Protein AF-A0A351T4J6-F1 (afdb_monomer_lite)

pLDDT: mean 90.85, std 7.11, range [52.94, 97.44]

Secondary structure (DSSP, 8-state):
-PPPEEEEESS--SS-SS-HHHHHHHHT--S-TTHHHHHHHHHHHHHHHHHHH-S-SS---EEEEESS--SSGGGPEEESSSSP------EEE-TT--EEE--GGGEEEEE-SS-EEEEEPTT----

Foldseek 3Di:
DDWDKDKFFPDDFPDFLADLVRQCVVVVHPDCPCVVVSVVVRVVVQVVVCVVLQARSGDTDMDMGTPDFDPPPQRKDWDTHPQDDDDPWDWDQDPVRDTDTDDPVQWDWDRDRSIIMIGGDPPRDDD

Radius of gyration: 19.21 Å; chains: 1; bounding box: 44×27×54 Å

Sequence (127 aa):
MPINYSLKPLTPPVAEPVSEADAMAHLRLETSGESALIARLITVARMQAETWTGRALITQSWRWSLDRWPAGRAGILTIPKPPLQSVDQILLFDGQGQAAVWDQQNYEVDAGNDSARLIPRTGVLPP

Structure (mmCIF, N/CA/C/O backbone):
data_AF-A0A351T4J6-F1
#
_entry.id   AF-A0A351T4J6-F1
#
loop_
_atom_site.group_PDB
_atom_site.id
_atom_site.type_symbol
_atom_site.label_atom_id
_atom_site.label_alt_id
_atom_site.label_comp_id
_atom_site.label_asym_id
_atom_site.label_entity_id
_atom_site.label_seq_id
_atom_site.pdbx_PDB_ins_code
_atom_site.Cartn_x
_atom_site.Cartn_y
_atom_site.Cartn_z
_atom_site.occupancy
_atom_site.B_iso_or_equiv
_atom_site.auth_seq_id
_atom_site.auth_comp_id
_atom_site.auth_asym_id
_atom_site.auth_atom_id
_atom_site.pdbx_PDB_model_num
ATOM 1 N N . MET A 1 1 ? -0.025 9.372 -23.489 1.00 52.94 1 MET A N 1
ATOM 2 C CA . MET A 1 1 ? -1.173 8.522 -23.102 1.00 52.94 1 MET A CA 1
ATOM 3 C C . MET A 1 1 ? -0.935 8.026 -21.681 1.00 52.94 1 MET A C 1
ATOM 5 O O . MET A 1 1 ? 0.195 7.614 -21.426 1.00 52.94 1 MET A O 1
ATOM 9 N N . PRO A 1 2 ? -1.913 8.106 -20.760 1.00 65.81 2 PRO A N 1
ATOM 10 C CA . PRO A 1 2 ? -1.756 7.552 -19.416 1.00 65.81 2 PRO A CA 1
ATOM 11 C C . PRO A 1 2 ? -1.527 6.036 -19.489 1.00 65.81 2 PRO A C 1
ATOM 13 O O . PRO A 1 2 ? -1.957 5.378 -20.439 1.00 65.81 2 PRO A O 1
ATOM 16 N N . ILE A 1 3 ? -0.775 5.501 -18.531 1.00 77.94 3 ILE A N 1
ATOM 17 C CA . ILE A 1 3 ? -0.538 4.061 -18.409 1.00 77.94 3 ILE A CA 1
ATOM 18 C C . ILE A 1 3 ? -1.662 3.511 -17.553 1.00 77.94 3 ILE A C 1
ATOM 20 O O . ILE A 1 3 ? -1.858 3.960 -16.424 1.00 77.94 3 ILE A O 1
ATOM 24 N N . ASN A 1 4 ? -2.405 2.567 -18.113 1.00 88.62 4 ASN A N 1
ATOM 25 C CA . ASN A 1 4 ? -3.398 1.825 -17.364 1.00 88.62 4 ASN A CA 1
ATOM 26 C C . ASN A 1 4 ? -2.680 0.908 -16.374 1.00 88.62 4 ASN A C 1
ATOM 28 O O . ASN A 1 4 ? -1.681 0.263 -16.707 1.00 88.62 4 ASN A O 1
ATOM 32 N N . TYR A 1 5 ? -3.185 0.883 -15.147 1.00 92.19 5 TYR A N 1
ATOM 33 C CA . TYR A 1 5 ? -2.663 0.033 -14.094 1.00 92.19 5 TYR A CA 1
ATOM 34 C C . TYR A 1 5 ? -3.797 -0.464 -13.208 1.00 92.19 5 TYR A C 1
ATOM 36 O O . TYR A 1 5 ? -4.858 0.156 -13.116 1.00 92.19 5 TYR A O 1
ATOM 44 N N . SER A 1 6 ? -3.553 -1.571 -12.517 1.00 94.69 6 SER A N 1
ATOM 45 C CA . SER A 1 6 ? -4.419 -2.058 -11.448 1.00 94.69 6 SER A CA 1
ATOM 46 C C . SER A 1 6 ? -3.620 -2.224 -10.163 1.00 94.69 6 SER A C 1
ATOM 48 O O . SER A 1 6 ? -2.433 -2.550 -10.187 1.00 94.69 6 SER A O 1
ATOM 50 N N . LEU A 1 7 ? -4.273 -1.967 -9.033 1.00 94.62 7 LEU A N 1
ATOM 51 C CA . LEU A 1 7 ? -3.693 -2.111 -7.706 1.00 94.62 7 LEU A CA 1
ATOM 52 C C . LEU A 1 7 ? -4.629 -2.982 -6.870 1.00 94.62 7 LEU A C 1
ATOM 54 O O . LEU A 1 7 ? -5.804 -2.649 -6.715 1.00 94.62 7 LEU A O 1
ATOM 58 N N . LYS A 1 8 ? -4.129 -4.115 -6.373 1.00 94.88 8 LYS A N 1
ATOM 59 C CA . LYS A 1 8 ? -4.925 -5.092 -5.619 1.00 94.88 8 LYS A CA 1
ATOM 60 C C . LYS A 1 8 ? -4.201 -5.497 -4.336 1.00 94.88 8 LYS A C 1
ATOM 62 O O . LYS A 1 8 ? -3.023 -5.846 -4.421 1.00 94.88 8 LYS A O 1
ATOM 67 N N . PRO A 1 9 ? -4.862 -5.480 -3.169 1.00 93.44 9 PRO A N 1
ATOM 68 C CA . PRO A 1 9 ? -4.249 -5.990 -1.951 1.00 93.44 9 PRO A CA 1
ATOM 69 C C . PRO A 1 9 ? -4.089 -7.509 -2.080 1.00 93.44 9 PRO A C 1
ATOM 71 O O . PRO A 1 9 ? -4.979 -8.186 -2.597 1.00 93.44 9 PRO A O 1
ATOM 74 N N . LEU A 1 10 ? -2.946 -8.040 -1.650 1.00 95.12 10 LEU A N 1
ATOM 75 C CA . LEU A 1 10 ? -2.710 -9.487 -1.621 1.00 95.12 10 LEU A CA 1
ATOM 76 C C . LEU A 1 10 ? -3.350 -10.126 -0.389 1.00 95.12 10 LEU A C 1
ATOM 78 O O . LEU A 1 10 ? -3.869 -11.237 -0.467 1.00 95.12 10 LEU A O 1
ATOM 82 N N . THR A 1 11 ? -3.340 -9.403 0.728 1.00 88.81 11 THR A N 1
ATOM 83 C CA . THR A 1 11 ? -3.952 -9.807 1.990 1.00 88.81 11 THR A CA 1
ATOM 84 C C . THR A 1 11 ? -4.737 -8.642 2.600 1.00 88.81 11 THR A C 1
ATOM 86 O O . THR A 1 11 ? -4.412 -7.475 2.354 1.00 88.81 11 THR A O 1
ATOM 89 N N . PRO A 1 12 ? -5.787 -8.924 3.391 1.00 86.06 12 PRO A N 1
ATOM 90 C CA . PRO A 1 12 ? -6.426 -7.907 4.219 1.00 86.06 12 PRO A CA 1
ATOM 91 C C . PRO A 1 12 ? -5.425 -7.314 5.228 1.00 86.06 12 PRO A C 1
ATOM 93 O O . PRO A 1 12 ? -4.468 -7.996 5.604 1.00 86.06 12 PRO A O 1
ATOM 96 N N . PRO A 1 13 ? -5.634 -6.072 5.704 1.00 89.81 13 PRO A N 1
ATOM 97 C CA . PRO A 1 13 ? -4.839 -5.553 6.810 1.00 89.81 13 PRO A CA 1
ATOM 98 C C . PRO A 1 13 ? -5.053 -6.411 8.061 1.00 89.81 13 PRO A C 1
ATOM 100 O O . PRO A 1 13 ? -6.172 -6.815 8.368 1.00 89.81 13 PRO A O 1
ATOM 103 N N . VAL A 1 14 ? -3.962 -6.687 8.773 1.00 92.12 14 VAL A N 1
ATOM 104 C CA . VAL A 1 14 ? -3.951 -7.556 9.966 1.00 92.12 14 VAL A CA 1
ATOM 105 C C . VAL A 1 14 ? -4.432 -6.851 11.238 1.00 92.12 14 VAL A C 1
ATOM 107 O O . VAL A 1 14 ? -4.608 -7.491 12.270 1.00 92.12 14 VAL A O 1
ATOM 110 N N . ALA A 1 15 ? -4.615 -5.535 11.167 1.00 94.31 15 ALA A N 1
ATOM 111 C CA . ALA A 1 15 ? -5.059 -4.676 12.253 1.00 94.31 15 ALA A CA 1
ATOM 112 C C . ALA A 1 15 ? -5.814 -3.470 11.680 1.00 94.31 15 ALA A C 1
ATOM 114 O O . ALA A 1 15 ? -5.800 -3.232 10.471 1.00 94.31 15 ALA A O 1
ATOM 115 N N . GLU A 1 16 ? -6.433 -2.691 12.560 1.00 95.75 16 GLU A N 1
ATOM 116 C CA . GLU A 1 16 ? -7.036 -1.402 12.231 1.00 95.75 16 GLU A CA 1
ATOM 117 C C . GLU A 1 16 ? -6.240 -0.269 12.909 1.00 95.75 16 GLU A C 1
ATOM 119 O O . GLU A 1 16 ? -5.660 -0.485 13.975 1.00 95.75 16 GLU A O 1
ATOM 124 N N . PRO A 1 17 ? -6.178 0.938 12.313 1.00 95.62 17 PRO A N 1
ATOM 125 C CA . PRO A 1 17 ? -5.384 2.056 12.833 1.00 95.62 17 PRO A CA 1
ATOM 126 C C . PRO A 1 17 ? -5.951 2.663 14.122 1.00 95.62 17 PRO A C 1
ATOM 128 O O . PRO A 1 17 ? -5.255 3.419 14.791 1.00 95.62 17 PRO A O 1
ATOM 131 N N . VAL A 1 18 ? -7.207 2.358 14.454 1.00 96.31 18 VAL A N 1
ATOM 132 C CA . VAL A 1 18 ? -7.886 2.798 15.676 1.00 96.31 18 VAL A CA 1
ATOM 133 C C . VAL A 1 18 ? -8.419 1.560 16.383 1.00 96.31 18 VAL A C 1
ATOM 135 O O . VAL A 1 18 ? -9.039 0.706 15.746 1.00 96.31 18 VAL A O 1
ATOM 138 N N . SER A 1 19 ? -8.169 1.453 17.688 1.00 94.56 19 SER A N 1
ATOM 139 C CA . SER A 1 19 ? -8.688 0.346 18.489 1.00 94.56 19 SER A CA 1
ATOM 140 C C . SER A 1 19 ? -10.180 0.525 18.788 1.00 94.56 19 SER A C 1
ATOM 142 O O . SER A 1 19 ? -10.708 1.638 18.770 1.00 94.56 19 SER A O 1
ATOM 144 N N . GLU A 1 20 ? -10.878 -0.566 19.111 1.00 93.12 20 GLU A N 1
ATOM 145 C CA . GLU A 1 20 ? -12.279 -0.485 19.542 1.00 93.12 20 GLU A CA 1
ATOM 146 C C . GLU A 1 20 ? -12.434 0.370 20.809 1.00 93.12 20 GLU A C 1
ATOM 148 O O . GLU A 1 20 ? -13.361 1.171 20.897 1.00 93.12 20 GLU A O 1
ATOM 153 N N . ALA A 1 21 ? -11.491 0.264 21.751 1.00 92.31 21 ALA A N 1
ATOM 154 C CA . ALA A 1 21 ? -11.490 1.056 22.978 1.00 92.31 21 ALA A CA 1
ATOM 155 C C . ALA A 1 21 ? -11.360 2.561 22.693 1.00 92.31 21 ALA A C 1
ATOM 157 O O . ALA A 1 21 ? -12.117 3.358 23.248 1.00 92.31 21 ALA A O 1
ATOM 158 N N . ASP A 1 22 ? -10.460 2.950 21.785 1.00 95.06 22 ASP A N 1
ATOM 159 C CA . ASP A 1 22 ? -10.305 4.352 21.379 1.00 95.0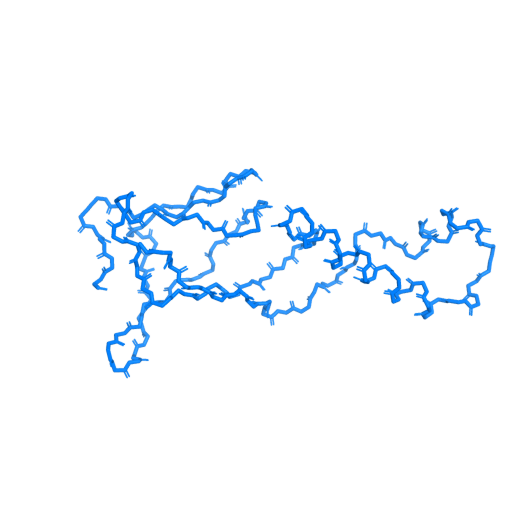6 22 ASP A CA 1
ATOM 160 C C . ASP A 1 22 ? -11.562 4.866 20.667 1.00 95.06 22 ASP A C 1
ATOM 162 O O . ASP A 1 22 ? -12.004 5.993 20.904 1.00 95.06 22 ASP A O 1
ATOM 166 N N . ALA A 1 23 ? -12.178 4.032 19.823 1.00 95.19 23 ALA A N 1
ATOM 167 C CA . ALA A 1 23 ? -13.421 4.373 19.141 1.00 95.19 23 ALA A CA 1
ATOM 168 C C . ALA A 1 23 ? -14.586 4.551 20.131 1.00 95.19 23 ALA A C 1
ATOM 170 O O . ALA A 1 23 ? -15.326 5.531 20.036 1.00 95.19 23 ALA A O 1
ATOM 171 N N . MET A 1 24 ? -14.730 3.660 21.115 1.00 92.94 24 MET A N 1
ATOM 172 C CA . MET A 1 24 ? -15.738 3.781 22.172 1.00 92.94 24 MET A CA 1
ATOM 173 C C . MET A 1 24 ? -15.534 5.043 23.011 1.00 92.94 24 MET A C 1
ATOM 175 O O . MET A 1 24 ? -16.493 5.778 23.247 1.00 92.94 24 MET A O 1
ATOM 179 N N . ALA A 1 25 ? -14.292 5.335 23.403 1.00 93.81 25 ALA A N 1
ATOM 180 C CA . ALA A 1 25 ? -13.959 6.550 24.138 1.00 93.81 25 ALA A CA 1
ATOM 181 C C . ALA A 1 25 ? -14.299 7.814 23.327 1.00 93.81 25 ALA A C 1
ATOM 183 O O . ALA A 1 25 ? -14.878 8.759 23.866 1.00 93.81 25 ALA A O 1
ATOM 184 N N . HIS A 1 26 ? -14.017 7.818 22.019 1.00 93.75 26 HIS A N 1
ATOM 185 C CA . HIS A 1 26 ? -14.378 8.917 21.120 1.00 93.75 26 HIS A CA 1
ATOM 186 C C . HIS A 1 26 ? -15.898 9.126 21.029 1.00 93.75 26 HIS A C 1
ATOM 188 O O . HIS A 1 26 ? -16.375 10.262 21.063 1.00 93.75 26 HIS A O 1
ATOM 194 N N . LEU A 1 27 ? -16.658 8.031 20.958 1.00 92.38 27 LEU A N 1
ATOM 195 C CA . LEU A 1 27 ? -18.122 8.036 20.904 1.00 92.38 27 LEU A CA 1
ATOM 196 C C . LEU A 1 27 ? -18.785 8.233 22.279 1.00 92.38 27 LEU A C 1
ATOM 198 O O . LEU A 1 27 ? -20.004 8.391 22.338 1.00 92.38 27 LEU A O 1
ATOM 202 N N . ARG A 1 28 ? -18.000 8.264 23.369 1.00 93.81 28 ARG A N 1
ATOM 203 C CA . ARG A 1 28 ? -18.464 8.338 24.768 1.00 93.81 28 ARG A CA 1
ATOM 204 C C . ARG A 1 28 ? -19.397 7.181 25.142 1.00 93.81 28 ARG A C 1
ATOM 206 O O . ARG A 1 28 ? -20.439 7.381 25.764 1.00 93.81 28 ARG A O 1
ATOM 213 N N . LEU A 1 29 ? -19.029 5.973 24.720 1.00 89.94 29 LEU A N 1
ATOM 214 C CA . LEU A 1 29 ? -19.749 4.740 25.026 1.00 89.94 29 LEU A CA 1
ATOM 215 C C . LEU A 1 29 ? -19.123 4.041 26.236 1.00 89.94 29 LEU A C 1
ATOM 217 O O . LEU A 1 29 ? -17.935 3.735 26.235 1.00 89.94 29 LEU A O 1
ATOM 221 N N . GLU A 1 30 ? -19.949 3.728 27.232 1.00 84.44 30 GLU A N 1
ATOM 222 C CA . GLU A 1 30 ? -19.525 3.048 28.469 1.00 84.44 30 GLU A CA 1
ATOM 223 C C . GLU A 1 30 ? -19.660 1.513 28.390 1.00 84.44 30 GLU A C 1
ATOM 225 O O . GLU A 1 30 ? -19.132 0.792 29.232 1.00 84.44 30 GLU A O 1
ATOM 230 N N . THR A 1 31 ? -20.388 0.983 27.396 1.00 79.31 31 THR A N 1
ATOM 231 C CA . THR A 1 31 ? -20.650 -0.464 27.256 1.00 79.31 31 THR A CA 1
ATOM 232 C C . THR A 1 31 ? -20.459 -0.944 25.820 1.00 79.31 31 THR A C 1
ATOM 234 O O . THR A 1 31 ? -20.699 -0.204 24.869 1.00 79.31 31 THR A O 1
ATOM 237 N N . SER A 1 32 ? -20.046 -2.202 25.659 1.00 71.81 32 SER A N 1
ATOM 238 C CA . SER A 1 32 ? -19.680 -2.824 24.377 1.00 71.81 32 SER A CA 1
ATOM 239 C C . SER A 1 32 ? -20.857 -3.480 23.634 1.00 71.81 32 SER A C 1
ATOM 241 O O . SER A 1 32 ? -20.677 -4.423 22.868 1.00 71.81 32 SER A O 1
ATOM 243 N N . GLY A 1 33 ? -22.090 -2.997 23.830 1.00 77.88 33 GLY A N 1
ATOM 244 C CA . GLY A 1 33 ? -23.286 -3.585 23.202 1.00 77.88 33 GLY A CA 1
ATOM 245 C C . GLY A 1 33 ? -23.287 -3.546 21.665 1.00 77.88 33 GLY A C 1
ATOM 246 O O . GLY A 1 33 ? -24.034 -4.285 21.027 1.00 77.88 33 GLY A O 1
ATOM 247 N N . GLU A 1 34 ? -22.427 -2.718 21.067 1.00 84.69 34 GLU A N 1
ATOM 248 C CA . GLU A 1 34 ? -22.369 -2.452 19.628 1.00 84.69 34 GLU A CA 1
ATOM 249 C C . GLU A 1 34 ? -21.013 -2.804 18.989 1.00 84.69 34 GLU A C 1
ATOM 251 O O . GLU A 1 34 ? -20.719 -2.335 17.889 1.00 84.69 34 GLU A O 1
ATOM 256 N N . SER A 1 35 ? -20.191 -3.657 19.615 1.00 88.50 35 SER A N 1
ATOM 257 C CA . SER A 1 35 ? -18.842 -4.012 19.125 1.00 88.50 35 SER A CA 1
ATOM 258 C C . SER A 1 35 ? -18.792 -4.362 17.633 1.00 88.50 35 SER A C 1
ATOM 260 O O . SER A 1 35 ? -17.918 -3.903 16.899 1.00 88.50 35 SER A O 1
ATOM 262 N N . ALA A 1 36 ? -19.777 -5.119 17.137 1.00 91.62 36 ALA A N 1
ATOM 263 C CA . ALA A 1 36 ? -19.847 -5.492 15.724 1.00 91.62 36 ALA A CA 1
ATOM 264 C C . ALA A 1 36 ? -20.102 -4.296 14.786 1.00 91.6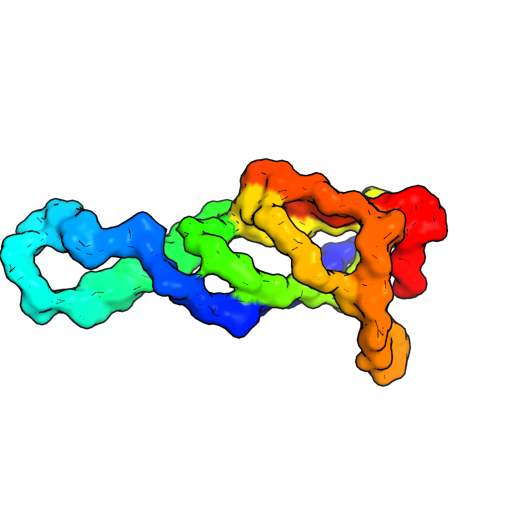2 36 ALA A C 1
ATOM 266 O O . ALA A 1 36 ? -19.607 -4.286 13.657 1.00 91.62 36 ALA A O 1
ATOM 267 N N . LEU A 1 37 ? -20.881 -3.302 15.223 1.00 93.44 37 LEU A N 1
ATOM 268 C CA . LEU A 1 37 ? -21.106 -2.069 14.470 1.00 93.44 37 LEU A CA 1
ATOM 269 C C . LEU A 1 37 ? -19.851 -1.195 14.499 1.00 93.44 37 LEU A C 1
ATOM 271 O O . LEU A 1 37 ? -19.410 -0.747 13.443 1.00 93.44 37 LEU A O 1
ATOM 275 N N . ILE A 1 38 ? -19.246 -1.014 15.675 1.00 94.44 38 ILE A N 1
ATOM 276 C CA . ILE A 1 38 ? -18.024 -0.217 15.850 1.00 94.44 38 ILE A CA 1
ATOM 277 C C . ILE A 1 38 ? -16.894 -0.778 14.983 1.00 94.44 38 ILE A C 1
ATOM 279 O O . ILE A 1 38 ? -16.288 -0.029 14.220 1.00 94.44 38 ILE A O 1
ATOM 283 N N . ALA A 1 39 ? -16.679 -2.096 14.995 1.00 94.00 39 ALA A N 1
ATOM 284 C CA . ALA A 1 39 ? -15.679 -2.746 14.150 1.00 94.00 39 ALA A CA 1
ATOM 285 C C . ALA A 1 39 ? -15.896 -2.455 12.652 1.00 94.00 39 ALA A C 1
ATOM 287 O O . ALA A 1 39 ? -14.956 -2.108 11.939 1.00 94.00 39 ALA A O 1
ATOM 288 N N . ARG A 1 40 ? -17.147 -2.518 12.168 1.00 95.56 40 ARG A N 1
ATOM 289 C CA . ARG A 1 40 ? -17.475 -2.183 10.769 1.00 95.56 40 ARG A CA 1
ATOM 290 C C . ARG A 1 40 ? -17.209 -0.714 10.456 1.00 95.56 40 ARG A C 1
ATOM 292 O O . ARG A 1 40 ? -16.680 -0.414 9.388 1.00 95.56 40 ARG A O 1
ATOM 299 N N . LEU A 1 41 ? -17.572 0.192 11.365 1.00 96.12 41 LEU A N 1
ATOM 300 C CA . LEU A 1 41 ? -17.337 1.625 11.197 1.00 96.12 41 LEU A CA 1
ATOM 301 C C . LEU A 1 41 ? -15.841 1.947 11.147 1.00 96.12 41 LEU A C 1
ATOM 303 O O . LEU A 1 41 ? -15.436 2.723 10.287 1.00 96.12 41 LEU A O 1
ATOM 307 N N . ILE A 1 42 ? -15.022 1.310 11.989 1.00 96.94 42 ILE A N 1
ATOM 308 C CA . ILE A 1 42 ? -13.559 1.447 11.959 1.00 96.94 42 ILE A CA 1
ATOM 309 C C . ILE A 1 42 ? -13.013 1.021 10.590 1.00 96.94 42 ILE A C 1
ATOM 311 O O . ILE A 1 42 ? -12.300 1.795 9.950 1.00 96.94 42 ILE A O 1
ATOM 315 N N . THR A 1 43 ? -13.403 -0.157 10.089 1.00 96.25 43 THR A N 1
ATOM 316 C CA . THR A 1 43 ? -12.951 -0.642 8.776 1.00 96.25 43 THR A CA 1
ATOM 317 C C . THR A 1 43 ? -13.363 0.297 7.640 1.00 96.25 43 THR A C 1
ATOM 319 O O . THR A 1 43 ? -12.541 0.628 6.782 1.00 96.25 43 THR A O 1
ATOM 322 N N . VAL A 1 44 ? -14.617 0.767 7.623 1.00 97.06 44 VAL A N 1
ATOM 323 C CA . VAL A 1 44 ? -15.099 1.712 6.599 1.00 97.06 44 VAL A CA 1
ATOM 324 C C . VAL A 1 44 ? -14.354 3.045 6.693 1.00 97.06 44 VAL A C 1
ATOM 326 O O . VAL A 1 44 ? -13.937 3.584 5.666 1.00 97.06 44 VAL A O 1
ATOM 329 N N . ALA A 1 45 ? -14.128 3.555 7.905 1.00 97.06 45 ALA A N 1
ATOM 330 C CA . ALA A 1 45 ? -13.375 4.782 8.129 1.00 97.06 45 ALA A CA 1
ATOM 331 C C . ALA A 1 45 ? -11.930 4.659 7.625 1.00 97.06 45 ALA A C 1
ATOM 333 O O . ALA A 1 45 ? -11.464 5.552 6.914 1.00 97.06 45 ALA A O 1
ATOM 334 N N . ARG A 1 46 ? -11.245 3.536 7.897 1.00 97.06 46 ARG A N 1
ATOM 335 C CA . ARG A 1 46 ? -9.912 3.259 7.338 1.00 97.06 46 ARG A CA 1
ATOM 336 C C . ARG A 1 46 ? -9.948 3.269 5.813 1.00 97.06 46 ARG A C 1
ATOM 338 O O . ARG A 1 46 ? -9.148 3.970 5.202 1.00 97.06 46 ARG A O 1
ATOM 345 N N . MET A 1 47 ? -10.872 2.535 5.189 1.00 95.62 47 MET A N 1
ATOM 346 C CA . MET A 1 47 ? -10.977 2.471 3.723 1.00 95.62 47 MET A CA 1
ATOM 347 C C . MET A 1 47 ? -11.212 3.853 3.098 1.00 95.62 47 MET A C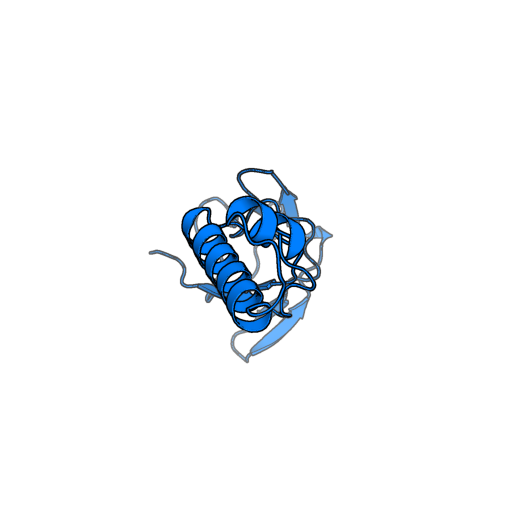 1
ATOM 349 O O . MET A 1 47 ? -10.603 4.190 2.078 1.00 95.62 47 MET A O 1
ATOM 353 N N . GLN A 1 48 ? -12.059 4.671 3.723 1.00 97.44 48 GLN A N 1
ATOM 354 C CA . GLN A 1 48 ? -12.311 6.040 3.284 1.00 97.44 48 GLN A CA 1
ATOM 355 C C . GLN A 1 48 ? -11.057 6.912 3.425 1.00 97.44 48 GLN A C 1
ATOM 357 O O . GLN A 1 48 ? -10.697 7.630 2.490 1.00 97.44 48 GLN A O 1
ATOM 362 N N . ALA A 1 49 ? -10.358 6.826 4.557 1.00 97.31 49 ALA A N 1
ATOM 363 C CA . ALA A 1 49 ? -9.131 7.575 4.798 1.00 97.31 49 ALA A CA 1
ATOM 364 C C . ALA A 1 49 ? -8.003 7.162 3.837 1.00 97.31 49 ALA A C 1
ATOM 366 O O . ALA A 1 49 ? -7.317 8.020 3.288 1.00 97.31 49 ALA A O 1
ATOM 367 N N . GLU A 1 50 ? -7.836 5.870 3.557 1.00 95.62 50 GLU A N 1
ATOM 368 C CA . GLU A 1 50 ? -6.868 5.348 2.580 1.00 95.62 50 GLU A CA 1
ATOM 369 C C . GLU A 1 50 ? -7.187 5.778 1.145 1.00 95.62 50 GLU A C 1
ATOM 371 O O . GLU A 1 50 ? -6.275 6.015 0.350 1.00 95.62 50 GLU A O 1
ATOM 376 N N . THR A 1 51 ? -8.473 5.894 0.808 1.00 94.19 51 THR A N 1
ATOM 377 C CA . THR A 1 51 ? -8.919 6.403 -0.495 1.00 94.19 51 THR A CA 1
ATOM 378 C C . THR A 1 51 ? -8.610 7.888 -0.626 1.00 94.19 51 THR A C 1
ATOM 380 O O . THR A 1 51 ? -8.069 8.316 -1.642 1.00 94.19 51 THR A O 1
ATOM 383 N N . TRP A 1 52 ? -8.906 8.672 0.413 1.00 96.44 52 TRP A N 1
ATOM 384 C CA . TRP A 1 52 ? -8.690 10.116 0.399 1.00 96.44 52 TRP A CA 1
ATOM 385 C C . TRP A 1 52 ? -7.204 10.483 0.424 1.00 96.44 52 TRP A C 1
ATOM 387 O O . TRP A 1 52 ? -6.748 11.304 -0.368 1.00 96.44 52 TRP A O 1
ATOM 397 N N . THR A 1 53 ? -6.431 9.857 1.307 1.00 94.56 53 THR A N 1
ATOM 398 C CA . THR A 1 53 ? -4.991 10.128 1.437 1.00 94.56 53 THR A CA 1
ATOM 399 C C . THR A 1 53 ? -4.170 9.461 0.339 1.00 94.56 53 THR A C 1
ATOM 401 O O . THR A 1 53 ? -3.022 9.839 0.117 1.00 94.56 53 THR A O 1
ATOM 404 N N . GLY A 1 54 ? -4.730 8.450 -0.330 1.00 93.06 54 GLY A N 1
ATOM 405 C CA . GLY A 1 54 ? -4.003 7.627 -1.283 1.00 93.06 54 GLY A CA 1
ATOM 406 C C . GLY A 1 54 ? -2.936 6.751 -0.629 1.00 93.06 54 GLY A C 1
ATOM 407 O O . GLY A 1 54 ? -2.047 6.304 -1.341 1.00 93.06 54 GLY A O 1
ATOM 408 N N . ARG A 1 55 ? -3.002 6.495 0.687 1.00 94.31 55 ARG A N 1
ATOM 409 C CA . ARG A 1 55 ? -2.010 5.720 1.462 1.00 94.31 55 ARG A CA 1
A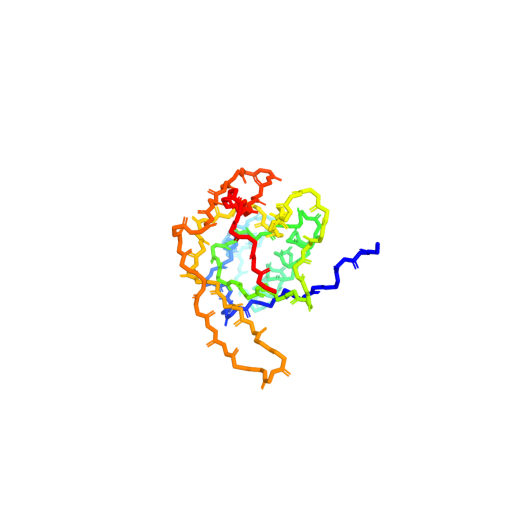TOM 410 C C . ARG A 1 55 ? -2.565 4.361 1.905 1.00 94.31 55 ARG A C 1
ATOM 412 O O . ARG A 1 55 ? -3.738 4.061 1.675 1.00 94.31 55 ARG A O 1
ATOM 419 N N . ALA A 1 56 ? -1.712 3.516 2.475 1.00 94.56 56 ALA A N 1
ATOM 420 C CA . ALA A 1 56 ? -2.123 2.382 3.304 1.00 94.56 56 ALA A CA 1
ATOM 421 C C . ALA A 1 56 ? -1.831 2.760 4.760 1.00 94.56 56 ALA A C 1
ATOM 423 O O . ALA A 1 56 ? -0.711 3.169 5.062 1.00 94.56 56 ALA A O 1
ATOM 424 N N . LEU A 1 57 ? -2.833 2.701 5.641 1.00 94.88 57 LEU A N 1
ATOM 425 C CA . LEU A 1 57 ? -2.669 3.144 7.036 1.00 94.88 57 LEU A CA 1
ATOM 426 C C . LEU A 1 57 ? -2.072 2.053 7.930 1.00 94.88 57 LEU A C 1
ATOM 428 O O . LEU A 1 57 ? -1.524 2.350 8.987 1.00 94.88 57 LEU A O 1
ATOM 432 N N . ILE A 1 58 ? -2.162 0.803 7.483 1.00 95.50 58 ILE A N 1
ATOM 433 C CA . ILE A 1 58 ? -1.558 -0.373 8.105 1.00 95.50 58 ILE A CA 1
ATOM 434 C C . ILE A 1 58 ? -0.641 -1.030 7.077 1.00 95.50 58 ILE A C 1
ATOM 436 O O . ILE A 1 58 ? -0.938 -1.024 5.881 1.00 95.50 58 ILE A O 1
ATOM 440 N N . THR A 1 59 ? 0.473 -1.606 7.535 1.00 93.75 59 THR A N 1
ATOM 441 C CA . THR A 1 59 ? 1.390 -2.362 6.673 1.00 93.75 59 THR A CA 1
ATOM 442 C C . THR A 1 59 ? 0.646 -3.487 5.957 1.00 93.75 59 THR A C 1
ATOM 444 O O . THR A 1 59 ? -0.015 -4.314 6.585 1.00 93.75 59 THR A O 1
ATOM 447 N N . GLN A 1 60 ? 0.765 -3.513 4.631 1.00 93.31 60 GLN A N 1
ATOM 448 C CA . GLN A 1 60 ? 0.067 -4.445 3.751 1.00 93.31 60 GLN A CA 1
ATOM 449 C C . GLN A 1 60 ? 0.897 -4.730 2.503 1.00 93.31 60 GLN A C 1
ATOM 451 O O . GLN A 1 60 ? 1.610 -3.854 2.011 1.00 93.31 60 GLN A O 1
ATOM 456 N N . SER A 1 61 ? 0.711 -5.918 1.934 1.00 94.75 61 SER A N 1
ATOM 457 C CA . SER A 1 61 ? 1.296 -6.289 0.647 1.00 94.75 61 SER A CA 1
ATOM 458 C C . SER A 1 61 ? 0.297 -6.062 -0.483 1.00 94.75 61 SER A C 1
ATOM 460 O O . SER A 1 61 ? -0.866 -6.473 -0.414 1.00 94.75 61 SER A O 1
ATOM 462 N N . TRP A 1 62 ? 0.764 -5.432 -1.556 1.00 95.62 62 TRP A N 1
ATOM 463 C CA . TRP A 1 62 ? -0.052 -5.066 -2.709 1.00 95.62 62 TRP A CA 1
ATOM 464 C C . TRP A 1 62 ? 0.565 -5.596 -3.997 1.00 95.62 62 TRP A C 1
ATOM 466 O O . TRP A 1 62 ? 1.778 -5.579 -4.185 1.00 95.62 62 TRP A O 1
ATOM 476 N N . ARG A 1 63 ? -0.294 -6.019 -4.922 1.00 96.50 63 ARG A N 1
ATOM 477 C CA . ARG A 1 63 ? 0.070 -6.261 -6.312 1.00 96.50 63 ARG A CA 1
ATOM 478 C C . ARG A 1 63 ? -0.262 -5.028 -7.131 1.00 96.50 63 ARG A C 1
ATOM 480 O O . ARG A 1 63 ? -1.432 -4.664 -7.257 1.00 96.50 63 ARG A O 1
ATOM 487 N N . TRP A 1 64 ? 0.765 -4.434 -7.719 1.00 96.12 64 TRP A N 1
ATOM 488 C CA . TRP A 1 64 ? 0.634 -3.382 -8.715 1.00 96.12 64 TRP A CA 1
ATOM 489 C C . TRP A 1 64 ? 0.959 -3.956 -10.094 1.00 96.12 64 TRP A C 1
ATOM 491 O O . TRP A 1 64 ? 2.019 -4.544 -10.289 1.00 96.12 64 TRP A O 1
ATOM 501 N N . SER A 1 65 ? 0.024 -3.841 -11.034 1.00 94.75 65 SER A N 1
ATOM 502 C CA . SER A 1 65 ? 0.161 -4.382 -12.388 1.00 94.75 65 SER A CA 1
ATOM 503 C C . SER A 1 65 ? -0.021 -3.272 -13.409 1.00 94.75 65 SER A C 1
ATOM 505 O O . SER A 1 65 ? -0.957 -2.482 -13.295 1.00 94.75 65 SER A O 1
ATOM 507 N N . LEU A 1 66 ? 0.870 -3.231 -14.394 1.00 93.12 66 LEU A N 1
ATOM 508 C CA . LEU A 1 66 ? 0.933 -2.228 -15.453 1.00 93.12 66 LEU A CA 1
ATOM 509 C C . LEU A 1 66 ? 0.779 -2.935 -16.798 1.00 93.12 66 LEU A C 1
ATOM 511 O O . LEU A 1 66 ? 1.404 -3.971 -17.005 1.00 93.12 66 LEU A O 1
ATOM 515 N N . ASP A 1 67 ? 0.008 -2.354 -17.716 1.00 89.38 67 ASP A N 1
ATOM 516 C CA . ASP A 1 67 ? -0.175 -2.940 -19.054 1.00 89.38 67 ASP A CA 1
ATOM 517 C C . ASP A 1 67 ? 1.093 -2.831 -19.920 1.00 89.38 67 ASP A C 1
ATOM 519 O O . ASP A 1 67 ? 1.255 -3.558 -20.895 1.00 89.38 67 ASP A O 1
ATOM 523 N N . ARG A 1 68 ? 1.975 -1.874 -19.602 1.00 87.56 68 ARG A N 1
ATOM 524 C CA . ARG A 1 68 ? 3.253 -1.646 -20.288 1.00 87.56 68 ARG A CA 1
ATOM 525 C C . ARG A 1 68 ? 4.205 -0.807 -19.445 1.00 87.56 68 ARG A C 1
ATOM 527 O O . ARG A 1 68 ? 3.766 -0.037 -18.585 1.00 87.56 68 ARG A O 1
ATOM 534 N N . TRP A 1 69 ? 5.490 -0.866 -19.781 1.00 87.50 69 TRP A N 1
ATOM 535 C CA . TRP A 1 69 ? 6.488 0.036 -19.217 1.00 87.50 69 TRP A CA 1
ATOM 536 C C . TRP A 1 69 ? 6.308 1.487 -19.718 1.00 87.50 69 TRP A C 1
ATOM 538 O O . TRP A 1 69 ? 5.968 1.701 -20.888 1.00 87.50 69 TRP A O 1
ATOM 548 N N . PRO A 1 70 ? 6.513 2.522 -18.877 1.00 86.88 70 PRO A N 1
ATOM 549 C CA . PRO A 1 70 ? 6.510 3.914 -19.321 1.00 86.88 70 PRO A CA 1
ATOM 550 C C . PRO A 1 70 ? 7.626 4.212 -20.326 1.00 86.88 70 PRO A C 1
ATOM 552 O O . PRO A 1 70 ? 8.803 4.071 -20.020 1.00 86.88 70 PRO A O 1
ATOM 555 N N . ALA A 1 71 ? 7.260 4.759 -21.488 1.00 81.12 71 ALA A N 1
ATOM 556 C CA . ALA A 1 71 ? 8.227 5.315 -22.442 1.00 81.12 71 ALA A CA 1
ATOM 557 C C . ALA A 1 71 ? 8.749 6.715 -22.035 1.00 81.12 71 ALA A C 1
ATOM 559 O O . ALA A 1 71 ? 9.757 7.189 -22.550 1.00 81.12 71 ALA A O 1
ATOM 560 N N . GLY A 1 72 ? 8.052 7.409 -21.127 1.00 79.38 72 GLY A N 1
ATOM 561 C CA . GLY A 1 72 ? 8.440 8.734 -20.629 1.00 79.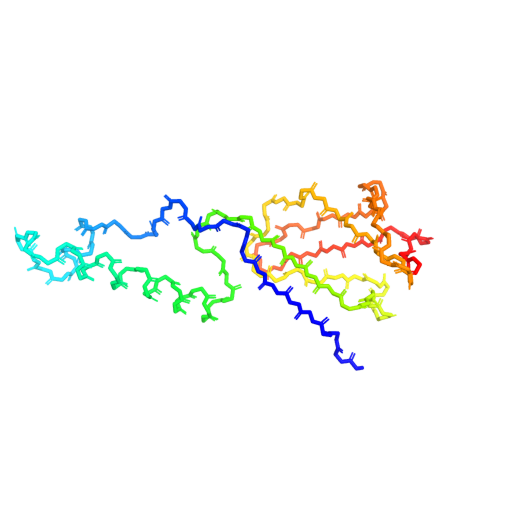38 72 GLY A CA 1
ATOM 562 C C . GLY A 1 72 ? 9.334 8.671 -19.387 1.00 79.38 72 GLY A C 1
ATOM 563 O O . GLY A 1 72 ? 9.416 7.640 -18.726 1.00 79.38 72 GLY A O 1
ATOM 564 N N . ARG A 1 73 ? 9.978 9.798 -19.040 1.00 80.62 73 ARG A N 1
ATOM 565 C CA . ARG A 1 73 ? 10.808 9.961 -17.823 1.00 80.62 73 ARG A CA 1
ATOM 566 C C . ARG A 1 73 ? 11.854 8.849 -17.628 1.00 80.62 73 ARG A C 1
ATOM 568 O O . ARG A 1 73 ? 12.031 8.373 -16.513 1.00 80.62 73 ARG A O 1
ATOM 575 N N . ALA A 1 74 ? 12.510 8.418 -18.708 1.00 84.44 74 ALA A N 1
ATOM 576 C CA . ALA A 1 74 ? 13.510 7.345 -18.683 1.00 84.44 74 ALA A CA 1
ATOM 577 C C . ALA A 1 74 ? 13.013 6.033 -18.035 1.00 84.44 74 ALA A C 1
ATOM 579 O O . ALA A 1 74 ? 13.794 5.291 -17.448 1.00 84.44 74 ALA A O 1
ATOM 580 N N . GLY A 1 75 ? 11.707 5.753 -18.109 1.00 88.38 75 GLY A N 1
ATOM 581 C CA . GLY A 1 75 ? 11.129 4.537 -17.548 1.00 88.38 75 GLY A CA 1
ATOM 582 C C . GLY A 1 75 ? 10.883 4.567 -16.037 1.00 88.38 75 GLY A C 1
ATOM 583 O O . GLY A 1 75 ? 10.572 3.527 -15.467 1.00 88.38 75 GLY A O 1
ATOM 584 N N . ILE A 1 76 ? 11.012 5.722 -15.377 1.00 91.38 76 ILE A N 1
ATOM 585 C CA . ILE A 1 76 ? 10.766 5.843 -13.935 1.00 91.38 76 ILE A CA 1
ATOM 586 C C . ILE A 1 76 ? 9.275 5.658 -13.634 1.00 91.38 76 ILE A C 1
ATOM 588 O O . ILE A 1 76 ? 8.416 6.345 -14.195 1.00 91.38 76 ILE A O 1
ATOM 592 N N . LEU A 1 77 ? 8.982 4.771 -12.688 1.00 92.44 77 LEU A N 1
ATOM 593 C CA . LEU A 1 77 ? 7.644 4.496 -12.179 1.00 92.44 77 LEU A CA 1
ATOM 594 C C . LEU A 1 77 ? 7.434 5.175 -10.827 1.00 92.44 77 LEU A C 1
ATOM 596 O O . LEU A 1 77 ? 8.244 5.014 -9.921 1.00 92.44 77 LEU A O 1
ATOM 600 N N . THR A 1 78 ? 6.325 5.892 -10.663 1.00 92.94 78 THR A N 1
ATOM 601 C CA . THR A 1 78 ? 5.865 6.342 -9.342 1.00 92.94 78 THR A CA 1
ATOM 602 C C . THR A 1 78 ? 4.912 5.295 -8.787 1.00 92.94 78 THR A C 1
ATOM 604 O O . THR A 1 78 ? 3.862 5.042 -9.377 1.00 92.94 78 THR A O 1
ATOM 607 N N . ILE A 1 79 ? 5.295 4.679 -7.674 1.00 93.31 79 ILE A N 1
ATOM 608 C CA . ILE A 1 79 ? 4.535 3.611 -7.033 1.00 93.31 79 ILE A CA 1
ATOM 609 C C . ILE A 1 79 ? 3.395 4.247 -6.216 1.00 93.31 79 ILE A C 1
ATOM 611 O O . ILE A 1 79 ? 3.640 5.191 -5.457 1.00 93.31 79 ILE A O 1
ATOM 615 N N . PRO A 1 80 ? 2.144 3.775 -6.366 1.00 92.88 80 PRO A N 1
ATOM 616 C CA . PRO A 1 80 ? 1.020 4.264 -5.571 1.00 92.88 80 PRO A CA 1
ATOM 617 C C . PRO A 1 80 ? 1.153 3.859 -4.093 1.00 92.88 80 PRO A C 1
ATOM 619 O O . PRO A 1 80 ? 1.837 2.896 -3.766 1.00 92.88 80 PRO A O 1
ATOM 622 N N . LYS A 1 81 ? 0.426 4.547 -3.204 1.00 93.00 81 LYS A N 1
ATOM 623 C CA . LYS A 1 81 ? 0.386 4.277 -1.752 1.00 93.00 81 LYS A CA 1
ATOM 624 C C . LYS A 1 81 ? 1.716 4.440 -0.992 1.00 93.00 81 LYS A C 1
ATOM 626 O O . LYS A 1 81 ? 2.120 3.512 -0.298 1.00 93.00 81 LYS A O 1
ATOM 631 N N . PRO A 1 82 ? 2.370 5.618 -1.035 1.00 94.19 82 PRO A N 1
ATOM 632 C CA . PRO A 1 82 ? 3.522 5.883 -0.175 1.00 94.19 82 PRO A CA 1
ATOM 633 C C . PRO A 1 82 ? 3.119 6.017 1.316 1.00 94.19 82 PRO A C 1
ATOM 635 O O . PRO A 1 82 ? 1.990 6.433 1.612 1.00 94.19 82 PRO A O 1
ATOM 638 N N . PRO A 1 83 ? 4.028 5.755 2.274 1.00 95.19 83 PRO A N 1
ATOM 639 C CA . PRO A 1 83 ? 5.402 5.287 2.079 1.00 95.19 83 PRO A CA 1
ATOM 640 C C . PRO A 1 83 ? 5.468 3.811 1.666 1.00 95.19 83 PRO A C 1
ATOM 642 O O . PRO A 1 83 ? 4.783 2.960 2.231 1.00 95.19 83 PRO A O 1
ATOM 645 N N . LEU A 1 84 ? 6.335 3.504 0.701 1.00 95.56 84 LEU A N 1
ATOM 646 C CA . LEU A 1 84 ? 6.667 2.124 0.347 1.00 95.56 84 LEU A CA 1
ATOM 647 C C . LEU A 1 84 ? 7.667 1.569 1.366 1.00 95.56 84 LEU A C 1
ATOM 649 O O . LEU A 1 84 ? 8.638 2.244 1.683 1.00 95.56 84 LEU A O 1
ATOM 653 N N . GLN A 1 85 ? 7.460 0.347 1.855 1.00 94.38 85 GLN A N 1
ATOM 654 C CA . GLN A 1 85 ? 8.409 -0.292 2.779 1.00 94.38 85 GLN A CA 1
ATOM 655 C C . GLN A 1 85 ? 9.434 -1.158 2.041 1.00 94.38 85 GLN A C 1
ATOM 657 O O . GLN A 1 85 ? 10.630 -1.070 2.305 1.00 94.38 85 GLN A O 1
ATOM 662 N N . SER A 1 86 ? 8.977 -1.969 1.089 1.00 94.12 86 SER A N 1
ATOM 663 C CA . SER A 1 86 ? 9.822 -2.852 0.285 1.00 94.12 86 SER A CA 1
ATOM 664 C C . SER A 1 86 ? 9.139 -3.203 -1.036 1.00 94.12 86 SER A C 1
ATOM 666 O O . SER A 1 86 ? 7.925 -3.056 -1.187 1.00 94.12 86 SER A O 1
ATOM 668 N N . VAL A 1 87 ? 9.930 -3.681 -1.997 1.00 95.44 87 VAL A N 1
ATOM 669 C CA . VAL A 1 87 ? 9.440 -4.373 -3.195 1.00 95.44 87 VAL A CA 1
ATOM 670 C C . VAL A 1 87 ? 9.856 -5.829 -3.070 1.00 95.44 87 VAL A C 1
ATOM 672 O O . VAL A 1 87 ? 11.050 -6.111 -3.058 1.00 95.44 87 VAL A O 1
ATOM 675 N N . ASP A 1 88 ? 8.885 -6.736 -2.982 1.00 94.94 88 ASP A N 1
ATOM 676 C CA . ASP A 1 88 ? 9.172 -8.163 -2.799 1.00 94.94 88 ASP A CA 1
ATOM 677 C C . ASP A 1 88 ? 9.737 -8.793 -4.078 1.00 94.94 88 ASP A C 1
ATOM 679 O O . ASP A 1 88 ? 10.737 -9.503 -4.048 1.00 94.94 88 ASP A O 1
ATOM 683 N N . GLN A 1 89 ? 9.098 -8.524 -5.218 1.00 95.38 89 GLN A N 1
ATOM 684 C CA . GLN A 1 89 ? 9.558 -8.965 -6.532 1.00 95.38 89 GLN A CA 1
ATOM 685 C C . GLN A 1 89 ? 8.911 -8.133 -7.639 1.00 95.38 89 GLN A C 1
ATOM 687 O O . GLN A 1 89 ? 7.828 -7.568 -7.460 1.00 95.38 89 GLN A O 1
ATOM 692 N N . ILE A 1 90 ? 9.536 -8.133 -8.816 1.00 95.56 90 ILE A N 1
ATOM 693 C CA . ILE A 1 90 ? 8.963 -7.572 -10.040 1.00 95.56 90 ILE A CA 1
ATOM 694 C C . ILE A 1 90 ? 8.951 -8.657 -11.099 1.00 95.56 90 ILE A C 1
ATOM 696 O O . ILE A 1 90 ? 9.964 -9.311 -11.335 1.00 95.56 90 ILE A O 1
ATOM 700 N N . LEU A 1 91 ? 7.795 -8.837 -11.729 1.00 94.94 91 LEU A N 1
ATOM 701 C CA . LEU A 1 91 ? 7.604 -9.792 -12.809 1.00 94.94 91 LEU A CA 1
ATOM 702 C C . LEU A 1 91 ? 7.362 -9.035 -14.110 1.00 94.94 91 LEU A C 1
ATOM 704 O O . LEU A 1 91 ? 6.476 -8.180 -14.177 1.00 94.94 91 LEU A O 1
ATOM 708 N N . LEU A 1 92 ? 8.142 -9.374 -15.129 1.00 93.44 92 LEU A N 1
ATOM 709 C CA . LEU A 1 92 ? 7.935 -8.949 -16.506 1.00 93.44 92 LEU A CA 1
ATOM 710 C C . LEU A 1 92 ? 7.254 -10.084 -17.256 1.00 93.44 92 LEU A C 1
ATOM 712 O O . LEU A 1 92 ? 7.646 -11.240 -17.110 1.00 93.44 92 LEU A O 1
ATOM 716 N N . PHE A 1 93 ? 6.233 -9.744 -18.033 1.00 91.12 93 PHE A N 1
ATOM 717 C CA . PHE A 1 93 ? 5.492 -10.700 -18.843 1.00 91.12 93 PHE A CA 1
ATOM 718 C C . PHE A 1 93 ? 5.808 -10.452 -20.311 1.00 91.12 93 PHE A C 1
ATOM 720 O O . PHE A 1 93 ? 5.747 -9.310 -20.766 1.00 91.12 93 PHE A O 1
ATOM 727 N N . ASP A 1 94 ? 6.145 -11.509 -21.041 1.00 87.50 94 ASP A N 1
ATOM 728 C CA . ASP A 1 94 ? 6.338 -11.425 -22.485 1.00 87.50 94 ASP A CA 1
ATOM 729 C C . ASP A 1 94 ? 4.998 -11.436 -23.251 1.00 87.50 94 ASP A C 1
ATOM 731 O O . ASP A 1 94 ? 3.912 -11.562 -22.676 1.00 87.50 94 ASP A O 1
ATOM 735 N N . GLY A 1 95 ? 5.062 -11.332 -24.583 1.00 84.94 95 GLY A N 1
ATOM 736 C CA . GLY A 1 95 ? 3.877 -11.381 -25.451 1.00 84.94 95 GLY A CA 1
ATOM 737 C C . GLY A 1 95 ? 3.128 -12.723 -25.449 1.00 84.94 95 GLY A C 1
ATOM 738 O O . GLY A 1 95 ? 2.058 -12.817 -26.046 1.00 84.94 95 GLY A O 1
ATOM 739 N N . GLN A 1 96 ? 3.673 -13.752 -24.795 1.00 89.00 96 GLN A N 1
ATOM 740 C CA . GLN A 1 96 ? 3.067 -15.072 -24.612 1.00 89.00 96 GLN A CA 1
ATOM 741 C C . GLN A 1 96 ? 2.560 -15.279 -23.172 1.00 89.00 96 GLN A C 1
ATOM 743 O O . GLN A 1 96 ? 2.000 -16.331 -22.863 1.00 89.00 96 GLN A O 1
ATOM 748 N N . GLY A 1 97 ? 2.717 -14.279 -22.295 1.00 86.06 97 GLY A N 1
ATOM 749 C CA . GLY A 1 97 ? 2.301 -14.321 -20.897 1.00 86.06 97 GLY A CA 1
ATOM 750 C C . GLY A 1 97 ? 3.258 -15.078 -19.974 1.00 86.06 97 GLY A C 1
ATOM 751 O O . GLY A 1 97 ? 2.889 -15.348 -18.828 1.00 86.06 97 GLY A O 1
ATOM 752 N N . GLN A 1 98 ? 4.468 -15.424 -20.424 1.00 91.56 98 GLN A N 1
ATOM 753 C CA . GLN A 1 98 ? 5.475 -16.016 -19.546 1.00 91.56 98 GLN A CA 1
ATOM 754 C C . GLN A 1 98 ? 6.074 -14.947 -18.636 1.00 91.56 98 GLN A C 1
ATOM 756 O O . GLN A 1 98 ? 6.454 -13.870 -19.092 1.00 91.56 98 GLN A O 1
ATOM 761 N N . ALA A 1 99 ? 6.151 -15.255 -17.340 1.00 93.81 99 ALA A N 1
ATOM 762 C CA . ALA A 1 99 ? 6.684 -14.354 -16.329 1.00 93.81 99 ALA A CA 1
ATOM 763 C C . ALA A 1 99 ? 8.179 -14.607 -16.092 1.00 93.81 99 ALA A C 1
ATOM 765 O O . ALA A 1 99 ? 8.582 -15.742 -15.838 1.00 93.81 99 ALA A O 1
ATOM 766 N N . ALA A 1 100 ? 8.973 -13.540 -16.076 1.00 94.06 100 ALA A N 1
ATOM 767 C CA . ALA A 1 100 ? 10.367 -13.548 -15.646 1.00 94.06 100 ALA A CA 1
ATOM 768 C C . ALA A 1 100 ? 10.581 -12.539 -14.511 1.00 94.06 100 ALA A C 1
ATOM 770 O O . ALA A 1 100 ? 10.038 -11.433 -14.541 1.00 94.06 100 ALA A O 1
ATOM 771 N N . VAL A 1 101 ? 11.379 -12.910 -13.505 1.00 95.00 101 VAL A N 1
ATOM 772 C CA . VAL A 1 101 ? 11.766 -11.988 -12.428 1.00 95.00 101 VAL A CA 1
ATOM 773 C C . VAL A 1 101 ? 12.735 -10.954 -12.986 1.00 95.00 101 VAL A C 1
ATOM 775 O O . VAL A 1 101 ? 13.738 -11.305 -13.607 1.00 95.00 101 VAL A O 1
ATOM 778 N N . TRP A 1 102 ? 12.452 -9.677 -12.746 1.00 94.12 102 TRP A N 1
ATOM 779 C CA . TRP A 1 102 ? 13.393 -8.609 -13.049 1.00 94.12 102 TRP A CA 1
ATOM 780 C C . TRP A 1 102 ? 14.335 -8.413 -11.866 1.00 94.12 102 TRP A C 1
ATOM 782 O O . TRP A 1 102 ? 13.897 -8.063 -10.772 1.00 94.12 102 TRP A O 1
ATOM 792 N N . ASP A 1 103 ? 15.619 -8.691 -12.083 1.00 93.50 103 ASP A N 1
ATOM 793 C CA . ASP A 1 103 ? 16.631 -8.676 -11.025 1.00 93.50 103 ASP A CA 1
ATOM 794 C C . ASP A 1 103 ? 16.776 -7.286 -10.381 1.00 93.50 103 ASP A C 1
ATOM 796 O O . ASP A 1 103 ? 16.764 -6.263 -11.074 1.00 93.50 103 ASP A O 1
ATOM 800 N N . GLN A 1 104 ? 16.956 -7.253 -9.058 1.00 91.69 104 GLN A N 1
ATOM 801 C CA . GLN A 1 104 ? 17.143 -6.028 -8.278 1.00 91.69 104 GLN A CA 1
ATOM 802 C C . GLN A 1 104 ? 18.366 -5.211 -8.724 1.00 91.69 104 GLN A C 1
ATOM 804 O O . GLN A 1 104 ? 18.394 -3.996 -8.544 1.00 91.69 104 GLN A O 1
ATOM 809 N N . GLN A 1 105 ? 19.366 -5.829 -9.354 1.00 93.00 105 GLN A N 1
ATOM 810 C CA . GLN A 1 105 ? 20.504 -5.124 -9.945 1.00 93.00 105 GLN A CA 1
ATOM 811 C C . GLN A 1 105 ? 20.084 -4.157 -11.061 1.00 93.00 105 GLN A C 1
ATOM 813 O O . GLN A 1 105 ? 20.783 -3.173 -11.302 1.00 93.00 105 GLN A O 1
ATOM 818 N N . ASN A 1 106 ? 18.937 -4.386 -11.705 1.00 93.44 106 ASN A N 1
ATOM 81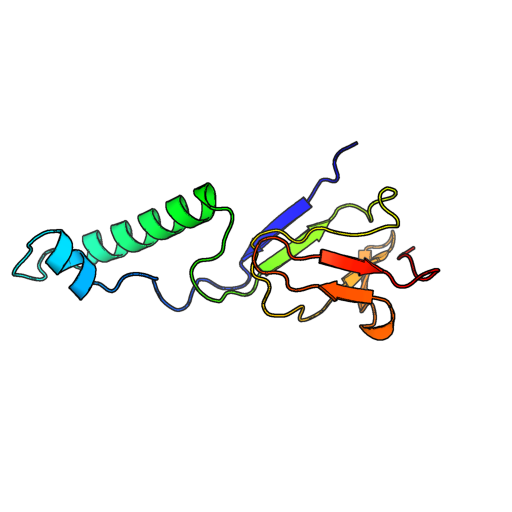9 C CA . ASN A 1 106 ? 18.476 -3.612 -12.857 1.00 93.44 106 ASN A CA 1
ATOM 820 C C . ASN A 1 106 ? 17.729 -2.327 -12.483 1.00 93.44 106 ASN A C 1
ATOM 822 O O . ASN A 1 106 ? 17.477 -1.492 -13.354 1.00 93.44 106 ASN A O 1
ATOM 826 N N . TYR A 1 107 ? 17.375 -2.141 -11.211 1.00 94.00 107 TYR A N 1
ATOM 827 C CA . TYR A 1 107 ? 16.623 -0.978 -10.755 1.00 94.00 107 TYR A CA 1
ATOM 828 C C . TYR A 1 107 ? 17.067 -0.498 -9.371 1.00 94.00 107 TYR A C 1
ATOM 830 O O . TYR A 1 107 ? 17.838 -1.129 -8.653 1.00 94.00 107 TYR A O 1
ATOM 838 N N . GLU A 1 108 ? 16.575 0.674 -9.005 1.00 94.50 108 GLU A N 1
ATOM 839 C CA . GLU A 1 108 ? 16.693 1.262 -7.684 1.00 94.50 108 GLU A CA 1
ATOM 840 C C . GLU A 1 108 ? 15.296 1.618 -7.176 1.00 94.50 108 GLU A C 1
ATOM 842 O O . GLU A 1 108 ? 14.429 2.037 -7.948 1.00 94.50 108 GLU A O 1
ATOM 847 N N . VAL A 1 109 ? 15.069 1.421 -5.878 1.00 95.44 109 VAL A N 1
ATOM 848 C CA . VAL A 1 109 ? 13.817 1.787 -5.215 1.00 95.44 109 VAL A CA 1
ATOM 849 C C . VAL A 1 109 ? 14.097 2.962 -4.297 1.00 95.44 109 VAL A C 1
ATOM 851 O O . VAL A 1 109 ? 14.807 2.831 -3.304 1.00 95.44 109 VAL A O 1
ATOM 854 N N . ASP A 1 110 ? 13.501 4.099 -4.624 1.00 94.50 110 ASP A N 1
ATOM 855 C CA . ASP A 1 110 ? 13.444 5.265 -3.757 1.00 94.50 110 ASP A CA 1
ATOM 856 C C . ASP A 1 110 ? 12.133 5.209 -2.966 1.00 94.50 110 ASP A C 1
ATOM 858 O O . ASP A 1 110 ? 11.054 5.487 -3.493 1.00 94.50 110 ASP A O 1
ATOM 862 N N . ALA A 1 111 ? 12.223 4.793 -1.705 1.00 92.38 111 ALA A N 1
ATOM 863 C CA . ALA A 1 111 ? 11.097 4.553 -0.804 1.00 92.38 111 ALA A CA 1
ATOM 864 C C . ALA A 1 111 ? 10.625 5.823 -0.057 1.00 92.38 111 ALA A C 1
ATOM 866 O O . ALA A 1 111 ? 10.257 5.770 1.116 1.00 92.38 111 ALA A O 1
ATOM 867 N N . GLY A 1 112 ? 10.660 6.983 -0.720 1.00 88.56 112 GLY A N 1
ATOM 868 C CA . GLY A 1 112 ? 10.310 8.272 -0.124 1.00 88.56 112 GLY A CA 1
ATOM 869 C C . GLY A 1 112 ? 8.911 8.328 0.512 1.00 88.56 112 GLY A C 1
ATOM 870 O O . GLY A 1 112 ? 7.952 7.702 0.053 1.00 88.56 112 GLY A O 1
ATOM 871 N N . ASN A 1 113 ? 8.780 9.137 1.571 1.00 84.94 113 ASN A N 1
ATOM 872 C CA . ASN A 1 113 ? 7.570 9.181 2.401 1.00 84.94 113 ASN A CA 1
ATOM 873 C C . ASN A 1 113 ? 6.337 9.749 1.676 1.00 84.94 113 ASN A C 1
ATOM 875 O O . ASN A 1 113 ? 5.214 9.302 1.899 1.00 84.94 113 ASN A O 1
ATOM 879 N N . ASP A 1 114 ? 6.545 10.718 0.785 1.00 89.00 114 ASP A N 1
ATOM 880 C CA . ASP A 1 114 ? 5.476 11.353 -0.001 1.00 89.00 114 ASP A CA 1
ATOM 881 C C . ASP A 1 114 ? 5.423 10.859 -1.449 1.00 89.00 114 ASP A C 1
ATOM 883 O O . ASP A 1 114 ? 4.460 11.110 -2.170 1.00 89.00 114 ASP A O 1
ATOM 887 N N . SER A 1 115 ? 6.451 10.133 -1.879 1.00 91.25 115 SER A N 1
ATOM 888 C CA . SER A 1 115 ? 6.539 9.546 -3.208 1.00 91.25 115 SER A CA 1
ATOM 889 C C . SER A 1 115 ? 7.495 8.367 -3.165 1.00 91.25 115 SER A C 1
ATOM 891 O O . SER A 1 115 ? 8.676 8.549 -2.887 1.00 91.25 115 SER A O 1
ATOM 893 N N . ALA A 1 116 ? 7.004 7.195 -3.552 1.00 94.19 116 ALA A N 1
ATOM 894 C CA . ALA A 1 116 ? 7.842 6.042 -3.823 1.00 94.19 116 ALA A CA 1
ATOM 895 C C . ALA A 1 116 ? 8.107 5.944 -5.328 1.00 94.19 116 ALA A C 1
ATOM 897 O O . ALA A 1 116 ? 7.191 6.105 -6.142 1.00 94.19 116 ALA A O 1
ATOM 898 N N . ARG A 1 117 ? 9.357 5.706 -5.722 1.00 94.50 117 ARG A N 1
ATOM 899 C CA . ARG A 1 117 ? 9.756 5.598 -7.128 1.00 94.50 117 ARG A CA 1
ATOM 900 C C . ARG A 1 117 ? 10.555 4.335 -7.368 1.00 94.50 117 ARG A C 1
ATOM 902 O O . ARG A 1 117 ? 11.398 3.958 -6.562 1.00 94.50 117 ARG A O 1
ATOM 909 N N . LEU A 1 118 ? 10.324 3.738 -8.526 1.00 94.56 118 LEU A N 1
ATOM 910 C CA . LEU A 1 118 ? 11.183 2.716 -9.078 1.00 94.56 118 LEU A CA 1
ATOM 911 C C . LEU A 1 118 ? 11.903 3.271 -10.296 1.00 94.56 118 LEU A C 1
ATOM 913 O O . LEU A 1 118 ? 11.279 3.757 -11.242 1.00 94.56 118 LEU A O 1
ATOM 917 N N . ILE A 1 119 ? 13.225 3.217 -10.240 1.00 93.62 119 ILE A N 1
ATOM 918 C CA . ILE A 1 119 ? 14.123 3.868 -11.181 1.00 93.62 119 ILE A CA 1
ATOM 919 C C . ILE A 1 119 ? 14.921 2.768 -11.885 1.00 93.62 119 ILE A C 1
ATOM 921 O O . ILE A 1 119 ? 15.764 2.140 -11.246 1.00 93.62 119 ILE A O 1
ATOM 925 N N . PRO A 1 120 ? 14.682 2.501 -13.180 1.00 93.25 120 PRO A N 1
ATOM 926 C CA . PRO A 1 120 ? 15.549 1.619 -13.952 1.00 93.25 120 PRO A CA 1
ATOM 927 C C . PRO A 1 120 ? 16.980 2.155 -13.965 1.00 93.25 120 PRO A C 1
ATOM 929 O O . PRO A 1 120 ? 17.194 3.363 -14.108 1.00 93.25 120 PRO A O 1
ATOM 932 N N . ARG A 1 121 ? 17.973 1.271 -13.874 1.00 91.50 121 ARG A N 1
ATOM 933 C CA . ARG A 1 121 ? 19.357 1.664 -14.141 1.00 91.50 121 ARG A CA 1
ATOM 934 C C . ARG A 1 121 ? 19.537 1.956 -15.631 1.00 91.50 121 ARG A C 1
ATOM 936 O O . ARG A 1 121 ? 18.863 1.387 -16.491 1.00 91.50 121 ARG A O 1
ATOM 943 N N . THR A 1 122 ? 20.451 2.870 -15.940 1.00 82.38 122 THR A N 1
ATOM 944 C CA . THR A 1 122 ? 20.701 3.337 -17.308 1.00 82.38 122 THR A CA 1
ATOM 945 C C . THR A 1 122 ? 20.997 2.176 -18.257 1.00 82.38 122 THR A C 1
ATOM 947 O O . THR A 1 122 ? 21.887 1.374 -17.996 1.00 82.38 122 THR A O 1
ATOM 950 N N . GLY A 1 123 ? 20.266 2.111 -19.373 1.00 77.75 123 GLY A N 1
ATOM 951 C CA . GLY A 1 123 ? 20.443 1.079 -20.401 1.00 77.75 123 GLY A CA 1
ATOM 952 C C . GLY A 1 123 ? 19.751 -0.256 -20.110 1.00 77.75 123 GLY A C 1
ATOM 953 O O . GLY A 1 123 ? 19.861 -1.162 -20.927 1.00 77.75 123 GLY A O 1
ATOM 954 N N . VAL A 1 124 ? 19.021 -0.375 -18.995 1.00 80.81 124 VAL A N 1
ATOM 955 C CA . VAL A 1 124 ? 18.394 -1.633 -18.552 1.00 80.81 124 VAL A CA 1
ATOM 956 C C . VAL A 1 124 ? 16.868 -1.523 -18.523 1.00 80.81 124 VAL A C 1
ATOM 958 O O . VAL A 1 124 ? 16.210 -2.003 -17.606 1.00 80.81 124 VAL A O 1
ATOM 961 N N . LEU A 1 125 ? 16.276 -0.843 -19.508 1.00 77.94 125 LEU A N 1
ATOM 962 C CA . LEU A 1 125 ? 14.817 -0.806 -19.598 1.00 77.94 125 LEU A CA 1
ATOM 963 C C . LEU A 1 125 ? 14.272 -2.215 -19.876 1.00 77.94 125 LEU A C 1
ATOM 965 O O . LEU A 1 125 ? 14.863 -2.935 -20.684 1.00 77.94 125 LEU A O 1
ATOM 969 N N . PRO A 1 126 ? 13.157 -2.603 -19.231 1.00 74.19 126 PRO A N 1
ATOM 970 C CA . PRO A 1 126 ? 12.444 -3.817 -19.590 1.00 74.19 126 PRO A CA 1
ATOM 971 C C . PRO A 1 126 ? 12.088 -3.821 -21.085 1.00 74.19 126 PRO A C 1
ATOM 973 O O . PRO A 1 126 ? 11.788 -2.745 -21.618 1.00 74.19 126 PRO A O 1
ATOM 976 N N . PRO A 1 127 ? 12.144 -4.990 -21.747 1.00 62.53 127 PRO A N 1
ATOM 977 C CA . PRO A 1 127 ? 11.748 -5.138 -23.145 1.00 62.53 127 PRO A CA 1
ATOM 978 C C . PRO A 1 127 ? 10.272 -4.791 -23.389 1.00 62.53 127 PRO A C 1
ATOM 980 O O . PRO A 1 127 ? 9.456 -4.900 -22.443 1.00 62.53 127 PRO A O 1
#